Protein AF-A0A511DJV2-F1 (afdb_monomer)

Radius of gyration: 18.67 Å; Cα contacts (8 Å, |Δi|>4): 180; chains: 1; bounding box: 45×41×58 Å

Organism: NCBI:txid1223511

Mean predicted aligned error: 13.02 Å

Solvent-accessible surface area (backbone atoms only — not comparable to full-atom values): 7520 Å² total; per-residue (Å²): 145,84,68,91,65,64,66,64,59,60,58,59,64,65,63,59,79,76,67,89,74,89,74,82,80,66,82,48,72,81,75,26,46,30,44,73,47,18,35,34,30,36,31,41,84,92,66,52,71,52,66,33,33,28,32,93,74,81,82,82,89,59,63,92,87,59,48,73,38,40,50,86,37,55,62,31,52,44,42,53,75,36,43,52,76,38,75,37,64,29,65,44,97,89,74,50,75,48,54,36,32,31,67,39,24,40,49,63,70,83,70,74,89,72,84,80,82,78,86,7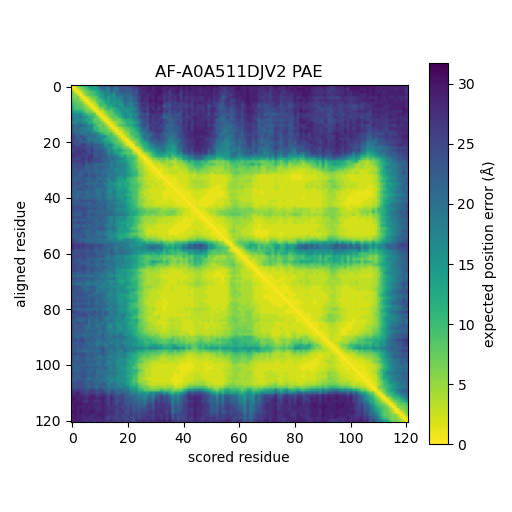9,132

InterPro domains:
  IPR001437 Transcription elongation factor, GreA/GreB, C-terminal [PF01272] (31-100)
  IPR023459 Transcription elongation factor GreA/GreB family [PIRSF006092] (4-100)
  IPR036953 Transcription elongation factor GreA/GreB, C-terminal domain superfamily [G3DSA:3.10.50.30] (31-100)

Structure (mmCIF, N/CA/C/O backbone):
data_AF-A0A511DJV2-F1
#
_entry.id   AF-A0A511DJV2-F1
#
loop_
_atom_site.group_PDB
_atom_site.id
_atom_site.type_symbol
_atom_site.label_atom_id
_atom_site.label_alt_id
_atom_site.label_comp_id
_atom_site.label_asym_id
_atom_site.label_entity_id
_atom_site.label_seq_id
_atom_site.pdbx_PDB_ins_code
_atom_site.Cartn_x
_atom_site.Cartn_y
_atom_site.Cartn_z
_atom_site.occupancy
_atom_site.B_iso_or_equiv
_atom_site.auth_seq_id
_atom_site.auth_comp_id
_atom_site.auth_asym_id
_atom_site.auth_atom_id
_atom_site.pdbx_PDB_model_num
ATOM 1 N N . MET A 1 1 ? 31.240 -4.737 31.653 1.00 51.94 1 MET A N 1
ATOM 2 C CA . MET A 1 1 ? 30.286 -5.835 31.394 1.00 51.94 1 MET A CA 1
ATOM 3 C C . MET A 1 1 ? 28.869 -5.257 31.255 1.00 51.94 1 MET A C 1
ATOM 5 O O . MET A 1 1 ? 28.174 -5.270 32.254 1.00 51.94 1 MET A O 1
ATOM 9 N N . LEU A 1 2 ? 28.491 -4.686 30.083 1.00 52.66 2 LEU A N 1
ATOM 10 C CA . LEU A 1 2 ? 27.106 -4.615 29.515 1.00 52.66 2 LEU A CA 1
ATOM 11 C C . LEU A 1 2 ? 26.825 -3.538 28.433 1.00 52.66 2 LEU A C 1
ATOM 13 O O . LEU A 1 2 ? 25.737 -3.565 27.871 1.00 52.66 2 LEU A O 1
ATOM 17 N N . THR A 1 3 ? 27.736 -2.627 28.065 1.00 50.69 3 THR A N 1
ATOM 18 C CA . THR A 1 3 ? 27.380 -1.552 27.096 1.00 50.69 3 THR A CA 1
ATOM 19 C C . THR A 1 3 ? 28.043 -1.640 25.717 1.00 50.69 3 THR A C 1
ATOM 21 O O . THR A 1 3 ? 27.390 -1.326 24.727 1.00 50.69 3 THR A O 1
ATOM 24 N N . ALA A 1 4 ? 29.253 -2.192 25.589 1.00 51.88 4 ALA A N 1
ATOM 25 C CA . ALA A 1 4 ? 29.971 -2.285 24.302 1.00 51.88 4 ALA A CA 1
ATOM 26 C C . ALA A 1 4 ? 29.473 -3.401 23.349 1.00 51.88 4 ALA A C 1
ATOM 28 O O . ALA A 1 4 ? 30.144 -3.766 22.386 1.00 51.88 4 ALA A O 1
ATOM 29 N N . GLN A 1 5 ? 28.306 -3.988 23.632 1.00 47.62 5 GLN A N 1
ATOM 30 C CA . GLN A 1 5 ? 27.706 -5.070 22.842 1.00 47.62 5 GLN A CA 1
ATOM 31 C C . GLN A 1 5 ? 26.444 -4.615 22.086 1.00 47.62 5 GLN A C 1
ATOM 33 O O . GLN A 1 5 ? 25.982 -5.314 21.185 1.00 47.62 5 GLN A O 1
ATOM 38 N N . ARG A 1 6 ? 25.912 -3.417 22.385 1.00 47.00 6 ARG A N 1
ATOM 39 C CA . ARG A 1 6 ? 24.776 -2.834 21.647 1.00 47.00 6 ARG A CA 1
ATOM 40 C C . ARG A 1 6 ? 25.177 -2.296 20.273 1.00 47.00 6 ARG A C 1
ATOM 42 O O . ARG A 1 6 ? 24.391 -2.388 19.338 1.00 47.00 6 ARG A O 1
ATOM 49 N N . GLU A 1 7 ? 26.417 -1.846 20.111 1.00 47.28 7 GLU A N 1
ATOM 50 C CA . GLU A 1 7 ? 26.904 -1.274 18.846 1.00 47.28 7 GLU A CA 1
ATOM 51 C C . GLU A 1 7 ? 27.223 -2.325 17.775 1.00 47.28 7 GLU A C 1
ATOM 53 O O . GLU A 1 7 ? 27.248 -2.015 16.585 1.00 47.28 7 GLU A O 1
ATOM 58 N N . ARG A 1 8 ? 27.387 -3.599 18.159 1.00 42.59 8 ARG A N 1
ATOM 59 C CA . ARG A 1 8 ? 27.620 -4.684 17.193 1.00 42.59 8 ARG A CA 1
ATOM 60 C C . ARG A 1 8 ? 26.349 -5.060 16.410 1.00 42.59 8 ARG A C 1
ATOM 62 O O . ARG A 1 8 ? 26.458 -5.564 15.297 1.00 42.59 8 ARG A O 1
ATOM 69 N N . HIS A 1 9 ? 25.158 -4.736 16.925 1.00 43.28 9 HIS A N 1
ATOM 70 C CA . HIS A 1 9 ? 23.888 -4.942 16.212 1.00 43.28 9 HIS A CA 1
ATOM 71 C C . HIS A 1 9 ? 23.585 -3.851 15.172 1.00 43.28 9 HIS A C 1
ATOM 73 O O . HIS A 1 9 ? 22.849 -4.109 14.222 1.00 43.28 9 HIS A O 1
ATOM 79 N N . ASN A 1 10 ? 24.201 -2.669 15.280 1.00 46.00 10 ASN A N 1
ATOM 80 C CA . ASN A 1 10 ? 24.008 -1.590 14.303 1.00 46.00 10 ASN A CA 1
ATOM 81 C C . ASN A 1 10 ? 24.786 -1.803 12.997 1.00 46.00 10 ASN A C 1
ATOM 83 O O . ASN A 1 10 ? 24.493 -1.155 11.998 1.00 46.00 10 ASN A O 1
ATOM 87 N N . ARG A 1 11 ? 25.746 -2.737 12.964 1.00 47.84 11 ARG A N 1
ATOM 88 C CA . ARG A 1 11 ? 26.551 -3.012 11.762 1.00 47.84 11 ARG A CA 1
ATOM 89 C C . ARG A 1 11 ? 26.036 -4.178 10.915 1.00 47.84 11 ARG A C 1
ATOM 91 O O . ARG A 1 11 ? 26.401 -4.270 9.751 1.00 47.84 11 ARG A O 1
ATOM 98 N N . ILE A 1 12 ? 25.157 -5.020 11.468 1.00 43.38 12 ILE A N 1
ATOM 99 C CA . ILE A 1 12 ? 24.495 -6.111 10.729 1.00 43.38 12 ILE A CA 1
ATOM 100 C C . ILE A 1 12 ? 23.242 -5.602 9.999 1.00 43.38 12 ILE A C 1
ATOM 102 O O . ILE A 1 12 ? 22.992 -6.034 8.881 1.00 43.38 12 ILE A O 1
ATOM 106 N N . ARG A 1 13 ? 22.520 -4.610 10.544 1.00 45.41 13 ARG A N 1
ATOM 107 C CA . ARG A 1 13 ? 21.413 -3.960 9.810 1.00 45.41 13 ARG A CA 1
ATOM 108 C C . ARG A 1 13 ? 21.887 -3.132 8.613 1.00 45.41 13 ARG A C 1
ATOM 110 O O . ARG A 1 13 ? 21.211 -3.096 7.599 1.00 45.41 13 ARG A O 1
ATOM 117 N N . LYS A 1 14 ? 23.079 -2.531 8.702 1.00 42.91 14 LYS A N 1
ATOM 118 C CA . LYS A 1 14 ? 23.654 -1.685 7.640 1.00 42.91 14 LYS A CA 1
ATOM 119 C C . LYS A 1 14 ? 24.187 -2.477 6.431 1.00 42.91 14 LYS A C 1
ATOM 121 O O . LYS A 1 14 ? 24.426 -1.894 5.385 1.00 42.91 14 LYS A O 1
ATOM 126 N N . LEU A 1 15 ? 24.390 -3.793 6.559 1.00 47.91 15 LEU A N 1
ATOM 127 C CA . LEU A 1 15 ? 24.869 -4.654 5.464 1.00 47.91 15 LEU A CA 1
ATOM 128 C C . LEU A 1 15 ? 23.748 -5.444 4.766 1.00 47.91 15 LEU A C 1
ATOM 130 O O . LEU A 1 15 ? 24.025 -6.126 3.785 1.00 47.91 15 LEU A O 1
ATOM 134 N N . GLN A 1 16 ? 22.495 -5.320 5.218 1.00 40.44 16 GLN A N 1
ATOM 135 C CA . GLN A 1 16 ? 21.319 -5.805 4.480 1.00 40.44 16 GLN A CA 1
ATOM 136 C C . GLN A 1 16 ? 20.720 -4.742 3.545 1.00 40.44 16 GLN A C 1
ATOM 138 O O . GLN A 1 16 ? 19.823 -5.057 2.781 1.00 40.44 16 GLN A O 1
ATOM 143 N N . GLU A 1 17 ? 21.256 -3.517 3.535 1.00 44.22 17 GLU A N 1
ATOM 144 C CA . GLU A 1 17 ? 20.922 -2.497 2.524 1.00 44.22 17 GLU A CA 1
ATOM 145 C C . GLU A 1 17 ? 21.569 -2.789 1.147 1.00 44.22 17 GLU A C 1
ATOM 147 O O . GLU A 1 17 ? 21.373 -2.028 0.207 1.00 44.22 17 GLU A O 1
ATOM 152 N N . LEU A 1 18 ? 22.364 -3.865 1.001 1.00 47.38 18 LEU A N 1
ATOM 153 C CA . LEU A 1 18 ? 23.179 -4.112 -0.200 1.00 47.38 18 LEU A CA 1
ATOM 154 C C . LEU A 1 18 ? 22.699 -5.212 -1.155 1.00 47.38 18 LEU A C 1
ATOM 156 O O . LEU A 1 18 ? 23.320 -5.365 -2.200 1.00 47.38 18 LEU A O 1
ATOM 160 N N . LEU A 1 19 ? 21.628 -5.957 -0.885 1.00 49.16 19 LEU A N 1
ATOM 161 C CA . LEU A 1 19 ? 21.047 -6.890 -1.862 1.00 49.16 19 LEU A CA 1
ATOM 162 C C . LEU A 1 19 ? 19.570 -7.132 -1.546 1.00 49.16 19 LEU A C 1
ATOM 164 O O . LEU A 1 19 ? 19.258 -7.349 -0.383 1.00 49.16 19 LEU A O 1
ATOM 168 N N . GLN A 1 20 ? 18.751 -7.263 -2.598 1.00 40.03 20 GLN A N 1
ATOM 169 C CA . GLN A 1 20 ? 17.324 -7.655 -2.647 1.00 40.03 20 GLN A CA 1
ATOM 170 C C . GLN A 1 20 ? 16.388 -6.448 -2.806 1.00 40.03 20 GLN A C 1
ATOM 172 O O . GLN A 1 20 ? 16.162 -5.716 -1.863 1.00 40.03 20 GLN A O 1
ATOM 177 N N . ASN A 1 21 ? 15.783 -6.146 -3.948 1.00 40.66 21 ASN A N 1
ATOM 178 C CA . ASN A 1 21 ? 15.643 -6.847 -5.214 1.00 40.66 21 ASN A CA 1
ATOM 179 C C . ASN A 1 21 ? 15.390 -5.767 -6.276 1.00 40.66 21 ASN A C 1
ATOM 181 O O . ASN A 1 21 ? 14.420 -5.023 -6.136 1.00 40.66 21 ASN A O 1
ATOM 185 N N . PRO A 1 22 ? 16.148 -5.707 -7.378 1.00 37.09 22 PRO A N 1
ATOM 186 C CA . PRO A 1 22 ? 15.603 -5.161 -8.608 1.00 37.09 22 PRO A CA 1
ATOM 187 C C . PRO A 1 22 ? 14.559 -6.159 -9.132 1.00 37.09 22 PRO A C 1
ATOM 189 O O . PRO A 1 22 ? 14.835 -6.943 -10.033 1.00 37.09 22 PRO A O 1
ATOM 192 N N . SER A 1 23 ? 13.354 -6.149 -8.558 1.00 40.31 23 SER A N 1
ATOM 193 C CA . SER A 1 23 ? 12.172 -6.729 -9.204 1.00 40.31 23 SER A CA 1
ATOM 194 C C . SER A 1 23 ? 11.550 -5.683 -10.131 1.00 40.31 23 SER A C 1
ATOM 196 O O . SER A 1 23 ? 10.362 -5.401 -10.066 1.00 40.31 23 SER A O 1
ATOM 198 N N . VAL A 1 24 ? 12.365 -5.094 -11.009 1.00 49.56 24 VAL A N 1
ATOM 199 C CA . VAL A 1 24 ? 11.866 -4.578 -12.285 1.00 49.56 24 VAL A CA 1
ATOM 200 C C . VAL A 1 24 ? 11.863 -5.799 -13.191 1.00 49.56 24 VAL A C 1
ATOM 202 O O . VAL A 1 24 ? 12.903 -6.176 -13.727 1.00 49.56 24 VAL A O 1
ATOM 205 N N . GLY A 1 25 ? 10.744 -6.516 -13.236 1.00 46.75 25 GLY A N 1
ATOM 206 C CA . GLY A 1 25 ? 10.720 -7.812 -13.908 1.00 46.75 25 GLY A CA 1
ATOM 207 C C . GLY A 1 25 ? 9.396 -8.179 -14.537 1.00 46.75 25 GLY A C 1
ATOM 208 O O . GLY A 1 25 ? 9.398 -8.648 -15.669 1.00 46.75 25 GLY A O 1
ATOM 209 N N . GLN A 1 26 ? 8.280 -7.963 -13.849 1.00 51.22 26 GLN A N 1
ATOM 210 C CA . GLN A 1 26 ? 6.959 -8.202 -14.415 1.00 51.22 26 GLN A CA 1
ATOM 211 C C . GLN A 1 26 ? 6.021 -7.142 -13.869 1.00 51.22 26 GLN A C 1
ATOM 213 O O . GLN A 1 26 ? 5.898 -7.020 -12.652 1.00 51.22 26 GLN A O 1
ATOM 218 N N . ASP A 1 27 ? 5.405 -6.364 -14.759 1.00 60.47 27 ASP A N 1
ATOM 219 C CA . ASP A 1 27 ? 4.219 -5.596 -14.405 1.00 60.47 27 ASP A CA 1
ATOM 220 C C . ASP A 1 27 ? 3.273 -6.527 -13.633 1.00 60.47 27 ASP A C 1
ATOM 222 O O . ASP A 1 27 ? 2.984 -7.628 -14.129 1.00 60.47 27 ASP A O 1
ATOM 226 N N . PRO A 1 28 ? 2.843 -6.146 -12.418 1.00 70.56 28 PRO A N 1
ATOM 227 C CA . PRO A 1 28 ? 1.865 -6.933 -11.696 1.00 70.56 28 PRO A CA 1
ATOM 228 C C . PRO A 1 28 ? 0.624 -7.124 -12.579 1.00 70.56 28 PRO A C 1
ATOM 230 O O . PRO A 1 28 ? 0.261 -6.238 -13.365 1.00 70.56 28 PRO A O 1
ATOM 233 N N . PRO A 1 29 ? 0.001 -8.305 -12.525 1.00 77.62 29 PRO A N 1
ATOM 234 C CA . PRO A 1 29 ? -1.208 -8.551 -13.286 1.00 77.62 29 PRO A CA 1
ATOM 235 C C . PRO A 1 29 ? -2.334 -7.598 -12.847 1.00 77.62 29 PRO A C 1
ATOM 237 O O . PRO A 1 29 ? -2.440 -7.189 -11.693 1.00 77.62 29 PRO A O 1
ATOM 240 N N . ASP A 1 30 ? -3.180 -7.205 -13.800 1.00 84.12 30 ASP A N 1
ATOM 241 C CA . ASP A 1 30 ? -4.320 -6.319 -13.543 1.00 84.12 30 ASP A CA 1
ATOM 242 C C . ASP A 1 30 ? -5.501 -7.114 -12.961 1.00 84.12 30 ASP A C 1
ATOM 244 O O . ASP A 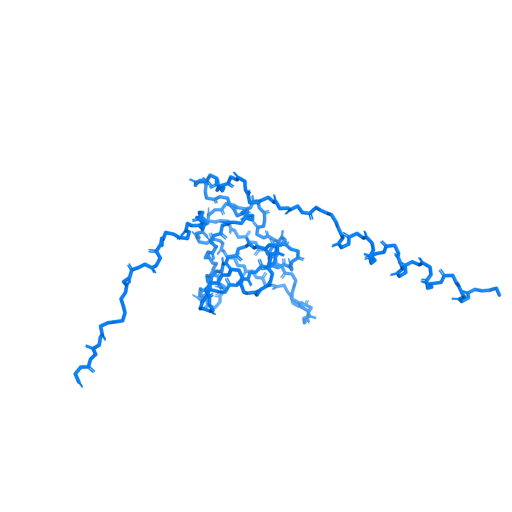1 30 ? -6.522 -7.329 -13.614 1.00 84.12 30 ASP A O 1
ATOM 248 N N . ASP A 1 31 ? -5.324 -7.636 -11.747 1.00 86.69 31 ASP A N 1
ATOM 249 C CA . ASP A 1 31 ? -6.339 -8.406 -11.009 1.00 86.69 31 ASP A CA 1
ATOM 250 C C . ASP A 1 31 ? -6.883 -7.686 -9.772 1.00 86.69 31 ASP A C 1
ATOM 252 O O . ASP A 1 31 ? -7.638 -8.258 -8.975 1.00 86.69 31 ASP A O 1
ATOM 256 N N . GLY A 1 32 ? -6.572 -6.396 -9.643 1.00 88.44 32 GLY A N 1
ATOM 257 C CA . GLY A 1 32 ? -7.113 -5.552 -8.588 1.00 88.44 32 GLY A CA 1
ATOM 258 C C . GLY A 1 32 ? -6.548 -5.853 -7.204 1.00 88.44 32 GLY A C 1
ATOM 259 O O . GLY A 1 32 ? -7.196 -5.520 -6.212 1.00 88.44 32 GLY A O 1
ATOM 260 N N . VAL A 1 33 ? -5.379 -6.487 -7.120 1.00 91.56 33 VAL A N 1
ATOM 261 C CA . VAL A 1 33 ? -4.657 -6.732 -5.868 1.00 91.56 33 VAL A CA 1
ATOM 262 C C . VAL A 1 33 ? -3.610 -5.638 -5.663 1.00 91.56 33 VAL A C 1
ATOM 264 O O . VAL A 1 33 ? -2.907 -5.245 -6.587 1.00 91.56 33 VAL A O 1
ATOM 267 N N . ALA A 1 34 ? -3.503 -5.112 -4.446 1.00 91.75 34 ALA A N 1
ATOM 268 C CA . ALA A 1 34 ? -2.498 -4.117 -4.103 1.00 91.75 34 ALA A CA 1
ATOM 269 C C . ALA A 1 34 ? -1.120 -4.765 -3.887 1.00 91.75 34 ALA A C 1
ATOM 271 O O . ALA A 1 34 ? -0.860 -5.366 -2.847 1.00 91.75 34 ALA A O 1
ATOM 272 N N . GLU A 1 35 ? -0.226 -4.612 -4.858 1.00 89.44 35 GLU A N 1
ATOM 273 C CA . GLU A 1 35 ? 1.135 -5.162 -4.853 1.00 89.44 35 GLU A CA 1
ATOM 274 C C . GLU A 1 35 ? 2.162 -4.095 -5.277 1.00 89.44 35 GLU A C 1
ATOM 276 O O . GLU A 1 35 ? 1.785 -3.074 -5.861 1.00 89.44 35 GLU A O 1
ATOM 281 N N . PRO A 1 36 ? 3.462 -4.263 -4.969 1.00 89.06 36 PRO A N 1
ATOM 282 C CA . PRO A 1 36 ? 4.489 -3.343 -5.445 1.00 89.06 36 PRO A CA 1
ATOM 283 C C . PRO A 1 36 ? 4.452 -3.204 -6.974 1.00 89.06 36 PRO A C 1
ATOM 285 O O . PRO A 1 36 ? 4.403 -4.198 -7.694 1.00 89.06 36 PRO A O 1
ATOM 288 N N . GLY A 1 37 ? 4.484 -1.967 -7.467 1.00 86.44 37 GLY A N 1
ATOM 289 C CA . GLY A 1 37 ? 4.273 -1.648 -8.881 1.00 86.44 37 GLY A CA 1
ATOM 290 C C . GLY A 1 37 ? 2.819 -1.331 -9.244 1.00 86.44 37 GLY A C 1
ATOM 291 O O . GLY A 1 37 ? 2.553 -1.026 -10.402 1.00 86.44 37 GLY A O 1
ATOM 292 N N . MET A 1 38 ? 1.887 -1.356 -8.288 1.00 89.44 38 MET A N 1
ATOM 293 C CA . MET A 1 38 ? 0.499 -0.931 -8.491 1.00 89.44 38 MET A CA 1
ATOM 294 C C . MET A 1 38 ? 0.294 0.533 -8.084 1.00 89.44 38 MET A C 1
ATOM 296 O O . MET A 1 38 ? 0.782 0.985 -7.045 1.00 89.44 38 MET A O 1
ATOM 300 N N . VAL A 1 39 ? -0.489 1.260 -8.878 1.00 91.00 39 VAL A N 1
ATOM 301 C CA . VAL A 1 39 ? -1.110 2.528 -8.493 1.00 91.00 39 VAL A CA 1
ATOM 302 C C . VAL A 1 39 ? -2.377 2.212 -7.712 1.00 91.00 39 VAL A C 1
ATOM 304 O O . VAL A 1 39 ? -3.302 1.575 -8.226 1.00 91.00 39 VAL A O 1
ATOM 307 N N . LEU A 1 40 ? -2.402 2.650 -6.460 1.00 92.50 40 LEU A N 1
ATOM 308 C CA . LEU A 1 40 ? -3.501 2.434 -5.536 1.00 92.50 40 LEU A CA 1
ATOM 309 C C . LEU A 1 40 ? -4.264 3.734 -5.355 1.00 92.50 40 LEU A C 1
ATOM 311 O O . LEU A 1 40 ? -3.656 4.765 -5.087 1.00 92.50 40 LEU A O 1
ATOM 315 N N . THR A 1 41 ? -5.587 3.666 -5.449 1.00 92.50 41 THR A N 1
ATOM 316 C CA . THR A 1 41 ? -6.481 4.742 -5.025 1.00 92.50 41 THR A CA 1
ATOM 317 C C . THR A 1 41 ? -7.211 4.281 -3.781 1.00 92.50 41 THR A C 1
ATOM 319 O O . THR A 1 41 ? -7.903 3.261 -3.807 1.00 92.50 41 THR A O 1
ATOM 322 N N . VAL A 1 42 ? -7.077 5.033 -2.699 1.00 91.94 42 VAL A N 1
ATOM 323 C CA . VAL A 1 42 ? -7.745 4.762 -1.427 1.00 91.94 42 VAL A CA 1
ATOM 324 C C . VAL A 1 42 ? -8.713 5.879 -1.087 1.00 91.94 42 VAL A C 1
ATOM 326 O O . VAL A 1 42 ? -8.539 7.008 -1.538 1.00 91.94 42 VAL A O 1
ATOM 329 N N . ARG A 1 43 ? -9.731 5.564 -0.289 1.00 91.56 43 ARG A N 1
ATOM 330 C CA . ARG A 1 43 ? -10.656 6.541 0.286 1.00 91.56 43 ARG A CA 1
ATOM 331 C C . ARG A 1 43 ? -10.599 6.499 1.803 1.00 91.56 43 ARG A C 1
ATOM 333 O O . ARG A 1 43 ? -10.736 5.413 2.368 1.00 91.56 43 ARG A O 1
ATOM 340 N N . TYR A 1 44 ? -10.454 7.661 2.419 1.00 87.81 44 TYR A N 1
ATOM 341 C CA . TYR A 1 44 ? -10.502 7.859 3.863 1.00 87.81 44 TYR A CA 1
ATOM 342 C C . TYR A 1 44 ? -11.945 8.026 4.364 1.00 87.81 44 TYR A C 1
ATOM 344 O O . TYR A 1 44 ? -12.885 8.158 3.576 1.00 87.81 44 TYR A O 1
ATOM 352 N N . ASP A 1 45 ? -12.134 7.978 5.683 1.00 82.94 45 ASP A N 1
ATOM 353 C CA . ASP A 1 45 ? -13.451 8.081 6.334 1.00 82.94 45 ASP A CA 1
ATOM 354 C C . ASP A 1 45 ? -14.132 9.443 6.097 1.00 82.94 45 ASP A C 1
ATOM 356 O O . ASP A 1 45 ? -15.342 9.522 5.896 1.00 82.94 45 ASP A O 1
ATOM 360 N N . ASP A 1 46 ? -13.335 10.507 6.013 1.00 84.62 46 ASP A N 1
ATOM 361 C CA . ASP A 1 46 ? -13.749 11.868 5.640 1.00 84.62 46 ASP A CA 1
ATOM 362 C C . ASP A 1 46 ? -14.208 11.998 4.170 1.00 84.62 46 ASP A C 1
ATOM 364 O O . ASP A 1 46 ? -14.780 13.019 3.777 1.00 84.62 46 ASP A O 1
ATOM 368 N N . GLY A 1 47 ? -14.032 10.945 3.367 1.00 84.38 47 GLY A N 1
ATOM 369 C CA . GLY A 1 47 ? -14.414 10.889 1.961 1.00 84.38 47 GLY A CA 1
ATOM 370 C C . GLY A 1 47 ? -13.336 11.379 0.997 1.00 84.38 47 GLY A C 1
ATOM 371 O O . GLY A 1 47 ? -13.548 11.280 -0.215 1.00 84.38 47 GLY A O 1
ATOM 372 N N . GLU A 1 48 ? -12.192 11.857 1.490 1.00 86.38 48 GLU A N 1
ATOM 373 C CA . GLU A 1 48 ? -11.048 12.206 0.657 1.00 86.38 48 GLU A CA 1
ATOM 374 C C . GLU A 1 48 ? -10.451 10.954 0.012 1.00 86.38 48 GLU A C 1
ATOM 376 O O . GLU A 1 48 ? -10.467 9.850 0.566 1.00 86.38 48 GLU A O 1
ATOM 381 N N . THR A 1 49 ? -9.936 11.123 -1.203 1.00 89.12 49 THR A N 1
ATOM 382 C CA . THR A 1 49 ? -9.293 10.047 -1.951 1.00 89.12 49 THR A CA 1
ATOM 383 C C . THR A 1 49 ? -7.863 10.413 -2.271 1.00 89.12 49 THR A C 1
ATOM 385 O O . THR A 1 49 ? -7.619 11.480 -2.831 1.00 89.12 49 THR A O 1
ATOM 388 N N . GLU A 1 50 ? -6.941 9.494 -2.017 1.00 88.44 50 GLU A N 1
ATOM 389 C CA . GLU A 1 50 ? -5.541 9.644 -2.402 1.00 88.44 50 GLU A CA 1
ATOM 390 C C . GLU A 1 50 ? -5.134 8.552 -3.376 1.00 88.44 50 GLU A C 1
ATOM 392 O O . GLU A 1 50 ? -5.616 7.422 -3.304 1.00 88.44 50 GLU A O 1
ATOM 397 N N . THR A 1 51 ? -4.245 8.908 -4.304 1.00 88.88 51 THR A N 1
ATOM 398 C CA . THR A 1 51 ? -3.694 7.981 -5.290 1.00 88.88 51 THR A CA 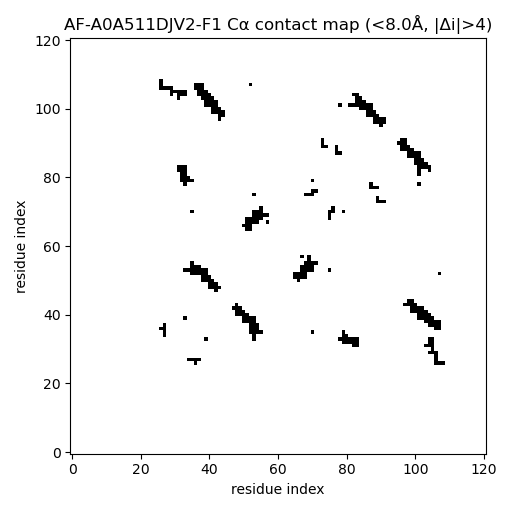1
ATOM 399 C C . THR A 1 51 ? -2.179 8.003 -5.231 1.00 88.88 51 THR A C 1
ATOM 401 O O . THR A 1 51 ? -1.575 9.068 -5.327 1.00 88.88 51 THR A O 1
ATOM 404 N N . PHE A 1 52 ? -1.565 6.833 -5.092 1.00 88.50 52 PHE A N 1
ATOM 405 C CA . PHE A 1 52 ? -0.118 6.699 -4.964 1.00 88.50 52 PHE A CA 1
ATOM 406 C C . PHE A 1 52 ? 0.383 5.378 -5.541 1.00 88.50 52 PHE A C 1
ATOM 408 O O . PHE A 1 52 ? -0.343 4.389 -5.630 1.00 88.50 52 PHE A O 1
ATOM 415 N N . LEU A 1 53 ? 1.657 5.349 -5.914 1.00 89.69 53 LEU A N 1
ATOM 416 C CA . LEU A 1 53 ? 2.352 4.149 -6.357 1.00 89.69 53 LEU A CA 1
ATOM 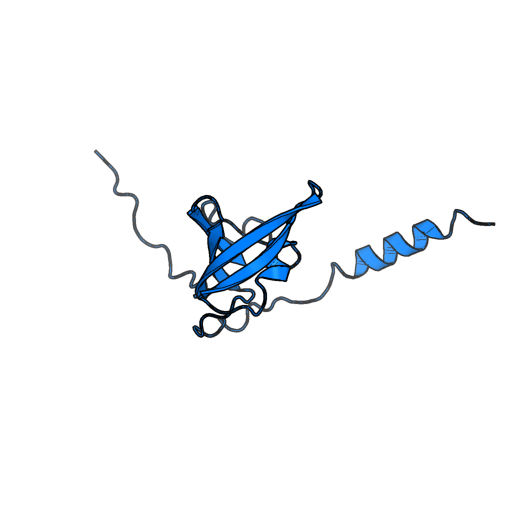417 C C . LEU A 1 53 ? 2.944 3.399 -5.163 1.00 89.69 53 LEU A C 1
ATOM 419 O O . LEU A 1 53 ? 3.755 3.958 -4.426 1.00 89.69 53 LEU A O 1
ATOM 423 N N . LEU A 1 54 ? 2.598 2.121 -5.001 1.00 89.12 54 LEU A N 1
ATOM 424 C CA . LEU A 1 54 ? 3.243 1.249 -4.022 1.00 89.12 54 LEU A CA 1
ATOM 425 C C . LEU A 1 54 ? 4.622 0.815 -4.549 1.00 89.12 54 LEU A C 1
ATOM 427 O O . LEU A 1 54 ? 4.704 0.035 -5.496 1.00 89.12 54 LEU A O 1
ATOM 431 N N . THR A 1 55 ? 5.716 1.317 -3.975 1.00 85.94 55 THR A N 1
ATOM 432 C CA . THR A 1 55 ? 7.079 1.058 -4.477 1.00 85.94 55 THR A CA 1
ATOM 433 C C . THR A 1 55 ? 8.128 1.041 -3.369 1.00 85.94 55 THR A C 1
ATOM 435 O O . THR A 1 55 ? 8.035 1.774 -2.394 1.00 85.94 55 THR A O 1
ATOM 438 N N . HIS A 1 56 ? 9.157 0.205 -3.527 1.00 80.50 56 HIS A N 1
ATOM 439 C CA . HIS A 1 56 ? 10.327 0.185 -2.638 1.00 80.50 56 HIS A CA 1
ATOM 440 C C . HIS A 1 56 ? 11.354 1.284 -2.969 1.00 80.50 56 HIS A C 1
ATOM 442 O O . HIS A 1 56 ? 12.334 1.438 -2.243 1.00 80.50 56 HIS A O 1
ATOM 448 N N . HIS A 1 57 ? 11.177 2.009 -4.077 1.00 73.50 57 HIS A N 1
ATOM 449 C CA . HIS A 1 57 ? 12.095 3.057 -4.512 1.00 73.50 57 HIS A CA 1
ATOM 450 C C . HIS A 1 57 ? 11.571 4.428 -4.090 1.00 73.50 57 HIS A C 1
ATOM 452 O O . HIS A 1 57 ? 10.487 4.824 -4.511 1.00 73.50 57 HIS A O 1
ATOM 458 N N . GLU A 1 58 ? 12.362 5.160 -3.309 1.00 58.91 58 GLU A N 1
ATOM 459 C CA . GLU A 1 58 ? 12.055 6.543 -2.941 1.00 58.91 58 GLU A CA 1
ATOM 460 C C . GLU A 1 58 ? 12.831 7.511 -3.845 1.00 58.91 58 GLU A C 1
ATOM 462 O O . GLU A 1 58 ? 14.038 7.355 -4.029 1.00 58.91 58 GLU A O 1
ATOM 467 N N . ASP A 1 59 ? 12.093 8.472 -4.407 1.00 52.56 59 ASP A N 1
ATOM 468 C CA . ASP A 1 59 ? 12.527 9.667 -5.141 1.00 52.56 59 ASP A CA 1
ATOM 469 C C . ASP A 1 59 ? 13.420 9.492 -6.395 1.00 52.56 59 ASP A C 1
ATOM 471 O O . ASP A 1 59 ? 14.505 8.915 -6.395 1.00 52.56 59 ASP A O 1
ATOM 475 N N . GLY A 1 60 ? 12.970 10.079 -7.513 1.00 55.47 60 GLY A N 1
ATOM 476 C CA . GLY A 1 60 ? 13.751 10.237 -8.753 1.00 55.47 60 GLY A CA 1
ATOM 477 C C . GLY A 1 60 ? 13.613 9.124 -9.801 1.00 55.47 60 GLY A C 1
ATOM 478 O O . GLY A 1 60 ? 14.044 9.315 -10.938 1.00 55.47 60 GLY A O 1
ATOM 479 N N . ALA A 1 61 ? 12.985 7.993 -9.464 1.00 64.06 61 ALA A N 1
ATOM 480 C CA . ALA A 1 61 ? 12.629 6.936 -10.425 1.00 64.06 61 ALA A CA 1
ATOM 481 C C . ALA A 1 61 ? 11.265 7.165 -11.111 1.00 64.06 61 ALA A C 1
ATOM 483 O O . ALA A 1 61 ? 10.965 6.540 -12.129 1.00 64.06 61 ALA A O 1
ATOM 484 N N . TYR A 1 62 ? 10.453 8.064 -10.553 1.00 70.06 62 TYR A N 1
ATOM 485 C CA . TYR A 1 62 ? 9.084 8.364 -10.964 1.00 70.06 62 TYR A CA 1
ATOM 486 C C . TYR A 1 62 ? 8.910 9.879 -11.158 1.00 70.06 62 TYR A C 1
ATOM 488 O O . TYR A 1 62 ? 9.710 10.651 -10.620 1.00 70.06 62 TYR A O 1
ATOM 496 N N . PRO A 1 63 ? 7.917 10.330 -11.950 1.00 72.94 63 PRO A N 1
ATOM 497 C CA . PRO A 1 63 ? 7.659 11.758 -12.137 1.00 72.94 63 PRO A CA 1
ATOM 498 C C . PRO A 1 63 ? 7.371 12.455 -10.800 1.00 72.94 63 PRO A C 1
ATOM 500 O O . PRO A 1 63 ? 6.766 11.862 -9.913 1.00 72.94 63 PRO A O 1
ATOM 503 N N . ALA A 1 64 ? 7.791 13.718 -10.670 1.00 69.94 64 ALA A N 1
ATOM 504 C CA . ALA A 1 64 ? 7.700 14.482 -9.419 1.00 69.94 64 ALA A CA 1
ATOM 505 C C . ALA A 1 64 ? 6.259 14.665 -8.906 1.00 69.94 64 ALA A C 1
ATOM 507 O O . ALA A 1 64 ? 6.048 14.840 -7.711 1.00 69.94 64 ALA A O 1
ATOM 508 N N . ASP A 1 65 ? 5.276 14.605 -9.803 1.00 73.75 65 ASP A N 1
ATOM 509 C CA . ASP A 1 65 ? 3.852 14.697 -9.479 1.00 73.75 65 ASP A CA 1
ATOM 510 C C . ASP A 1 65 ? 3.239 13.358 -9.024 1.00 73.75 65 ASP A C 1
ATOM 512 O O . ASP A 1 65 ? 2.084 13.324 -8.602 1.00 73.75 65 ASP A O 1
ATOM 516 N N . LEU A 1 66 ? 3.977 12.242 -9.113 1.00 79.69 66 LEU A N 1
ATOM 517 C CA . LEU A 1 66 ? 3.496 10.937 -8.664 1.00 79.69 66 LEU A CA 1
ATOM 518 C C . LEU A 1 66 ? 3.850 10.716 -7.195 1.00 79.69 66 LEU A C 1
ATOM 520 O O . LEU A 1 66 ? 5.011 10.535 -6.836 1.00 79.69 66 LEU A O 1
ATOM 524 N N . MET A 1 67 ? 2.821 10.648 -6.356 1.00 84.88 67 MET A N 1
ATOM 525 C CA . MET A 1 67 ? 2.972 10.239 -4.965 1.00 84.88 67 MET A CA 1
ATOM 526 C C . MET A 1 67 ? 3.412 8.774 -4.882 1.00 84.88 67 MET A C 1
ATOM 528 O O . MET A 1 67 ? 2.832 7.900 -5.531 1.00 84.88 67 MET A O 1
ATOM 532 N N . THR A 1 68 ? 4.414 8.491 -4.055 1.00 85.06 68 THR A N 1
ATOM 533 C CA . THR A 1 68 ? 4.920 7.137 -3.805 1.00 85.06 68 THR A CA 1
ATOM 534 C C . THR A 1 68 ? 4.685 6.736 -2.356 1.00 85.06 68 THR A C 1
ATOM 536 O O . THR A 1 68 ? 4.877 7.531 -1.440 1.00 85.06 68 THR A O 1
ATOM 539 N N . CYS A 1 69 ? 4.303 5.483 -2.136 1.00 86.75 69 CYS A N 1
ATOM 540 C CA . CYS A 1 69 ? 4.146 4.892 -0.817 1.00 86.75 69 CYS A CA 1
ATOM 541 C C . CYS A 1 69 ? 5.016 3.639 -0.718 1.00 86.75 69 CYS A C 1
ATOM 543 O O . CYS A 1 69 ? 4.955 2.764 -1.582 1.00 86.75 69 CYS A O 1
ATOM 545 N N . SER A 1 70 ? 5.799 3.524 0.355 1.00 86.00 70 SER A N 1
ATOM 546 C CA . SER A 1 70 ? 6.576 2.313 0.605 1.00 86.00 70 SER A CA 1
ATOM 547 C C . SER A 1 70 ? 5.676 1.168 1.090 1.00 86.00 70 SER A C 1
ATOM 549 O O . SER A 1 70 ? 4.863 1.383 1.998 1.00 86.00 70 SER A O 1
ATOM 551 N N . PRO A 1 71 ? 5.826 -0.065 0.572 1.00 87.38 71 PRO A N 1
ATOM 552 C CA . PRO A 1 71 ? 5.129 -1.243 1.095 1.00 87.38 71 PRO A CA 1
ATOM 553 C C . PRO A 1 71 ? 5.522 -1.589 2.535 1.00 87.38 71 PRO A C 1
ATOM 555 O O . PRO A 1 71 ? 4.786 -2.314 3.196 1.00 87.38 71 PRO A O 1
ATOM 558 N N . ASP A 1 72 ? 6.625 -1.040 3.049 1.00 84.75 72 ASP A N 1
ATOM 559 C CA . ASP A 1 72 ? 7.042 -1.184 4.446 1.00 84.75 72 ASP A CA 1
ATOM 560 C C . ASP A 1 72 ? 6.379 -0.154 5.385 1.00 84.75 72 ASP A C 1
ATOM 562 O O . ASP A 1 72 ? 6.432 -0.294 6.612 1.00 84.75 72 ASP A O 1
ATOM 566 N N . SER A 1 73 ? 5.714 0.867 4.831 1.00 85.56 73 SER A N 1
ATOM 567 C CA . SER A 1 73 ? 4.954 1.863 5.595 1.00 85.56 73 SER A CA 1
ATOM 568 C C . SER A 1 73 ? 3.719 1.235 6.269 1.00 85.56 73 SER A C 1
ATOM 570 O O . SER A 1 73 ? 3.232 0.193 5.826 1.00 85.56 73 SER A O 1
ATOM 572 N N . PRO A 1 74 ? 3.164 1.827 7.347 1.00 87.19 74 PRO A N 1
ATOM 573 C CA . PRO A 1 74 ? 1.976 1.279 8.008 1.00 87.19 74 PRO A CA 1
ATOM 574 C C . PRO A 1 74 ? 0.777 1.130 7.058 1.00 87.19 74 PRO A C 1
ATOM 576 O O . PRO A 1 74 ? 0.100 0.104 7.110 1.00 87.19 74 PRO A O 1
ATOM 579 N N . LEU A 1 75 ? 0.564 2.103 6.167 1.00 87.88 75 LEU A N 1
ATOM 580 C CA . LEU A 1 75 ? -0.468 2.057 5.129 1.00 87.88 75 LEU A CA 1
ATOM 581 C C . LEU A 1 75 ? -0.151 0.996 4.065 1.00 87.88 75 LEU A C 1
ATOM 583 O O . LEU A 1 75 ? -0.984 0.136 3.784 1.00 87.88 75 LEU A O 1
ATOM 587 N N . GLY A 1 76 ? 1.071 1.006 3.524 1.00 87.88 76 GLY A N 1
ATOM 588 C CA . GLY A 1 76 ? 1.514 0.051 2.506 1.00 87.88 76 GLY A CA 1
ATOM 589 C C . GLY A 1 76 ? 1.403 -1.400 2.975 1.00 87.88 76 GLY A C 1
ATOM 590 O O . GLY A 1 76 ? 0.858 -2.235 2.259 1.00 87.88 76 GLY A O 1
ATOM 591 N N . ARG A 1 77 ? 1.800 -1.690 4.220 1.00 89.31 77 ARG A N 1
ATOM 592 C CA . ARG A 1 77 ? 1.663 -3.020 4.838 1.00 89.31 77 ARG A CA 1
ATOM 593 C C . ARG A 1 77 ? 0.211 -3.455 5.014 1.00 89.31 77 ARG A C 1
ATOM 595 O O . ARG A 1 77 ? -0.066 -4.648 4.950 1.00 89.31 77 ARG A O 1
ATOM 602 N N . ALA A 1 78 ? -0.692 -2.517 5.294 1.00 90.25 78 ALA A N 1
ATOM 603 C CA . ALA A 1 78 ? -2.110 -2.814 5.470 1.00 90.25 78 ALA A CA 1
ATOM 604 C C . ALA A 1 78 ? -2.809 -3.094 4.132 1.00 90.25 78 ALA A C 1
ATOM 606 O O . ALA A 1 78 ? -3.685 -3.956 4.072 1.00 90.25 78 ALA A O 1
ATOM 607 N N . LEU A 1 79 ? -2.403 -2.387 3.074 1.00 90.62 79 LEU A N 1
ATOM 608 C CA . LEU A 1 79 ? -2.925 -2.552 1.718 1.00 90.62 79 LEU A CA 1
ATOM 609 C C . LEU A 1 79 ? -2.318 -3.741 0.976 1.00 90.62 79 LEU A C 1
ATOM 611 O O . LEU A 1 79 ? -3.004 -4.336 0.155 1.00 90.62 79 LEU A O 1
ATOM 615 N N . HIS A 1 80 ? -1.066 -4.105 1.248 1.00 90.31 80 HIS A N 1
ATOM 616 C CA . HIS A 1 80 ? -0.370 -5.165 0.524 1.00 90.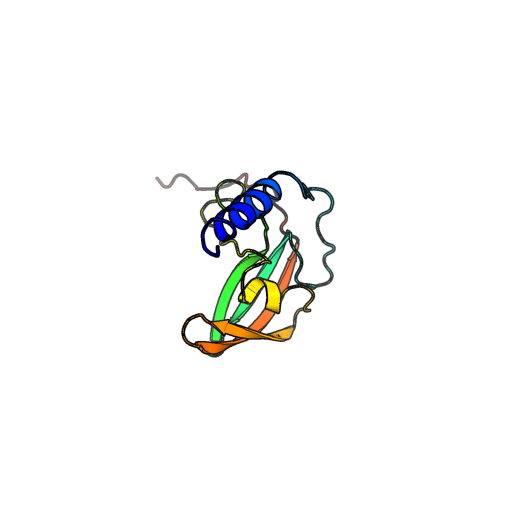31 80 HIS A CA 1
ATOM 617 C C . HIS A 1 80 ? -1.166 -6.488 0.516 1.00 90.31 80 HIS A C 1
ATOM 619 O O . HIS A 1 80 ? -1.443 -7.077 1.562 1.00 90.31 80 HIS A O 1
ATOM 625 N N . GLY A 1 81 ? -1.509 -6.975 -0.678 1.00 88.25 81 GLY A N 1
ATOM 626 C CA . GLY A 1 81 ? -2.293 -8.189 -0.915 1.00 88.25 81 GLY A CA 1
ATOM 627 C C . GLY A 1 81 ? -3.813 -8.021 -0.804 1.00 88.25 81 GLY A C 1
ATOM 628 O O . GLY A 1 81 ? -4.536 -9.013 -0.908 1.00 88.25 81 GLY A O 1
ATOM 629 N N . ARG A 1 82 ? -4.321 -6.803 -0.581 1.00 93.56 82 ARG A N 1
ATOM 630 C CA . ARG A 1 82 ? -5.764 -6.525 -0.493 1.00 93.56 82 ARG A CA 1
ATOM 631 C C . ARG A 1 82 ? -6.360 -6.239 -1.857 1.00 93.56 82 ARG A C 1
ATOM 633 O O . ARG A 1 82 ? -5.680 -5.734 -2.746 1.00 93.56 82 ARG A O 1
ATOM 640 N N . LYS A 1 83 ? -7.636 -6.581 -2.015 1.00 92.94 83 LYS A N 1
ATOM 641 C CA . LYS A 1 83 ? -8.367 -6.404 -3.271 1.00 92.94 83 LYS A CA 1
ATOM 642 C C . LYS A 1 83 ? -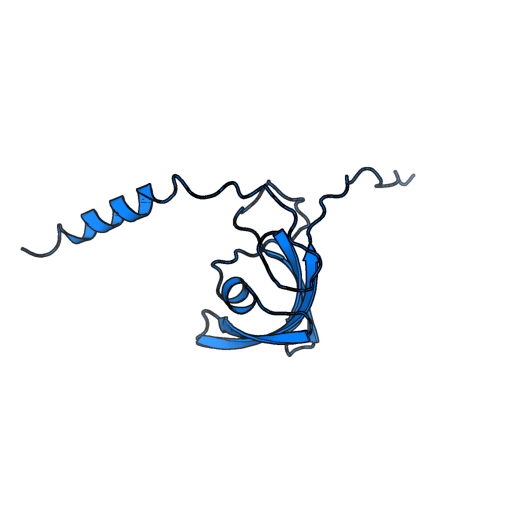9.126 -5.087 -3.324 1.00 92.94 83 LYS A C 1
ATOM 644 O O . LYS A 1 83 ? -9.532 -4.549 -2.296 1.00 92.94 83 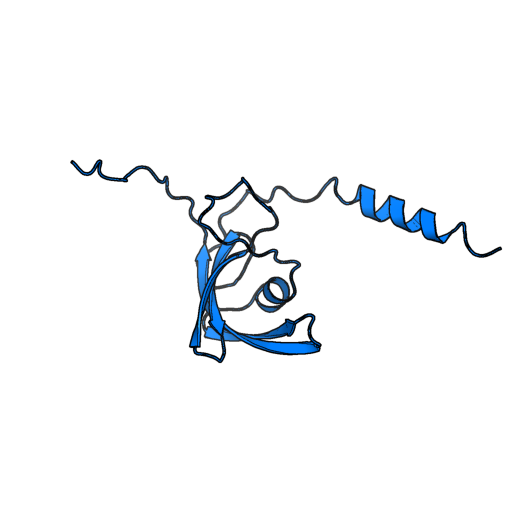LYS A O 1
ATOM 649 N N . GLN A 1 84 ? -9.373 -4.598 -4.534 1.00 93.00 84 GLN A N 1
ATOM 650 C CA . GLN A 1 84 ? -10.307 -3.497 -4.766 1.00 93.00 84 GLN A CA 1
ATOM 651 C C . GLN A 1 84 ? -11.652 -3.757 -4.066 1.00 93.00 84 GLN A C 1
ATOM 653 O O . GLN A 1 84 ? -12.204 -4.858 -4.114 1.00 93.00 84 GLN A O 1
ATOM 658 N N . GLY A 1 85 ? -12.168 -2.727 -3.405 1.00 92.44 85 GLY A N 1
ATOM 659 C CA . GLY A 1 85 ? -13.356 -2.762 -2.559 1.00 92.44 85 GLY A CA 1
ATOM 660 C C . GLY A 1 85 ? -13.098 -3.191 -1.114 1.00 92.44 85 GLY A C 1
ATOM 661 O O . GLY A 1 85 ? -14.014 -3.098 -0.299 1.00 92.44 85 GLY A O 1
ATOM 662 N N . GLU A 1 86 ? -11.892 -3.648 -0.764 1.00 93.50 86 GLU A N 1
ATOM 663 C CA . GLU A 1 86 ? -11.586 -4.029 0.611 1.00 93.50 86 GLU A CA 1
ATOM 664 C C . GLU A 1 86 ? -11.216 -2.841 1.493 1.00 93.50 86 GLU A C 1
ATOM 666 O O . GLU A 1 86 ? -10.491 -1.926 1.100 1.00 93.50 86 GLU A O 1
ATOM 671 N N . THR A 1 87 ? -11.668 -2.920 2.740 1.00 93.44 87 THR A N 1
ATOM 672 C CA . THR A 1 87 ? -11.313 -1.980 3.795 1.00 93.44 87 THR A CA 1
ATOM 673 C C . THR A 1 87 ? -10.127 -2.504 4.597 1.00 93.44 87 THR A C 1
ATOM 675 O O . THR A 1 87 ? -10.065 -3.686 4.968 1.00 93.44 87 THR A O 1
ATOM 678 N N . VAL A 1 88 ? -9.189 -1.609 4.888 1.00 89.94 88 VAL A N 1
ATOM 679 C CA . VAL A 1 88 ? -8.015 -1.871 5.717 1.00 89.94 88 VAL A CA 1
ATOM 680 C C . VAL A 1 88 ? -7.935 -0.858 6.844 1.00 89.94 88 VAL A C 1
ATOM 682 O O . VAL A 1 88 ? -8.371 0.282 6.712 1.00 89.94 88 VAL A O 1
ATOM 685 N N . GLN A 1 89 ? -7.335 -1.282 7.949 1.00 88.38 89 GLN A N 1
ATOM 686 C CA . GLN A 1 89 ? -7.069 -0.427 9.092 1.00 88.38 89 GLN A CA 1
ATOM 687 C C . GLN A 1 89 ? -5.571 -0.422 9.369 1.00 88.38 89 GLN A C 1
ATOM 689 O O . GLN A 1 89 ? -4.931 -1.477 9.365 1.00 88.38 89 GLN A O 1
ATOM 694 N N . PHE A 1 90 ? -5.008 0.755 9.612 1.00 83.25 90 PHE A N 1
ATOM 695 C CA . PHE A 1 90 ? -3.597 0.916 9.942 1.00 83.25 90 PHE A CA 1
ATOM 696 C C . PHE A 1 90 ? -3.416 1.914 11.082 1.00 83.25 90 PHE A C 1
ATOM 698 O O . PHE A 1 90 ? -4.188 2.855 11.254 1.00 83.25 90 PHE A O 1
ATOM 705 N N . GLY A 1 91 ? -2.390 1.683 11.899 1.00 77.00 91 GLY A N 1
ATOM 706 C CA . GLY A 1 91 ? -2.041 2.594 12.981 1.00 77.00 91 GLY A CA 1
ATOM 707 C C . GLY A 1 91 ? -1.280 3.801 12.448 1.00 77.00 91 GLY A C 1
ATOM 708 O O . GLY A 1 91 ? -0.292 3.634 11.729 1.00 77.00 91 GLY A O 1
ATOM 709 N N . VAL A 1 92 ? -1.703 4.999 12.844 1.00 76.38 92 VAL A N 1
ATOM 710 C CA . VAL A 1 92 ? -0.926 6.228 12.659 1.00 76.38 92 VAL A CA 1
ATOM 711 C C . VAL A 1 92 ? -0.038 6.491 13.878 1.00 76.38 92 VAL A C 1
ATOM 713 O O . VAL A 1 92 ? -0.367 6.056 14.985 1.00 76.38 92 VAL A O 1
ATOM 716 N N . PRO A 1 93 ? 1.100 7.193 13.714 1.00 65.19 93 PRO A N 1
ATOM 717 C CA . PRO A 1 93 ? 2.041 7.464 14.806 1.00 65.19 93 PRO A CA 1
ATOM 718 C C . PRO A 1 93 ? 1.433 8.218 16.000 1.00 65.19 93 PRO A C 1
ATOM 720 O O . PRO A 1 93 ? 1.990 8.152 17.091 1.00 65.19 93 PRO A O 1
ATOM 723 N N . ASP A 1 94 ? 0.287 8.878 15.818 1.00 70.62 94 ASP A N 1
ATOM 724 C CA . ASP A 1 94 ? -0.469 9.549 16.885 1.00 70.62 94 ASP A CA 1
ATOM 725 C C . ASP A 1 94 ? -1.175 8.564 17.849 1.00 70.62 94 ASP A C 1
ATOM 727 O O . ASP A 1 94 ? -1.702 8.948 18.888 1.00 70.62 94 ASP A O 1
ATOM 731 N N . GLY A 1 95 ? -1.169 7.260 17.537 1.00 68.81 95 GLY A N 1
ATOM 732 C CA . GLY A 1 95 ? -1.801 6.207 18.343 1.00 68.81 95 GLY A CA 1
ATOM 733 C C . GLY A 1 95 ? -3.258 5.924 17.971 1.00 68.81 95 GLY A C 1
ATOM 734 O O . GLY A 1 95 ? -3.870 5.014 18.531 1.00 68.81 95 GLY A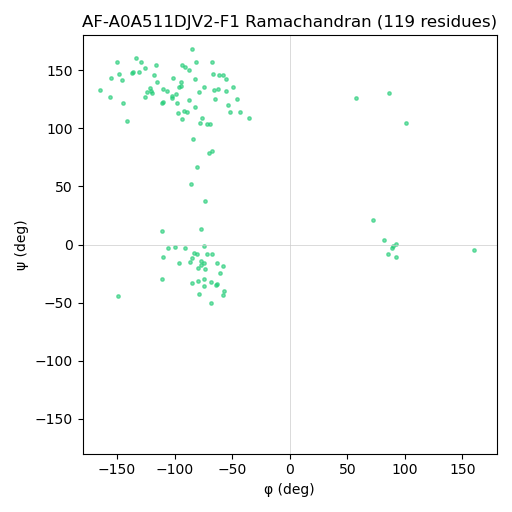 O 1
ATOM 735 N N . GLN A 1 96 ? -3.807 6.660 17.005 1.00 76.56 96 GLN A N 1
ATOM 736 C CA . GLN A 1 96 ? -5.108 6.376 16.407 1.00 76.56 96 GLN A CA 1
ATOM 737 C C . GLN A 1 96 ? -5.000 5.284 15.332 1.00 76.56 96 GLN A C 1
ATOM 739 O O . GLN A 1 96 ? -3.936 5.025 14.767 1.00 76.56 96 GLN A O 1
ATOM 744 N N . THR A 1 97 ? -6.120 4.619 15.060 1.00 80.94 97 THR A N 1
ATOM 745 C CA . THR A 1 97 ? -6.260 3.716 13.911 1.00 80.94 97 THR A CA 1
ATOM 746 C C . THR A 1 97 ? -7.035 4.457 12.837 1.00 80.94 97 THR A C 1
ATOM 748 O O . THR A 1 97 ? -8.102 4.993 13.129 1.00 80.94 97 THR A O 1
ATOM 751 N N . MET A 1 98 ? -6.496 4.496 11.625 1.00 81.56 98 MET A N 1
ATOM 752 C CA . MET A 1 98 ? -7.192 5.019 10.457 1.00 81.56 98 MET A CA 1
ATOM 753 C C . MET A 1 98 ? -7.724 3.866 9.622 1.00 81.56 98 MET A C 1
ATOM 755 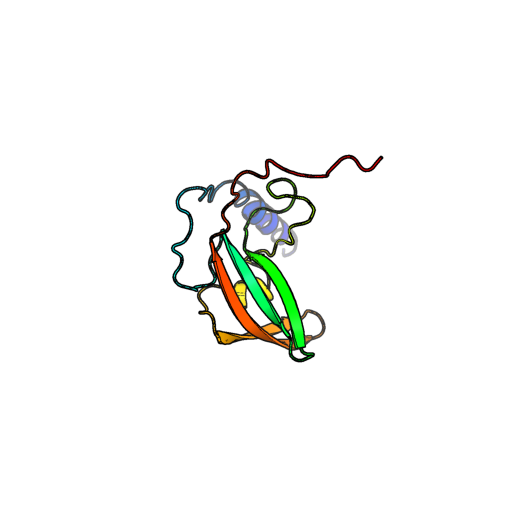O O . MET A 1 98 ? -7.083 2.819 9.503 1.00 81.56 98 MET A O 1
ATOM 759 N N . GLU A 1 99 ? -8.905 4.076 9.056 1.00 88.31 99 GLU A N 1
ATOM 760 C CA . GLU A 1 99 ? -9.554 3.152 8.141 1.00 88.31 99 GLU A CA 1
ATOM 761 C C . GLU A 1 99 ? -9.544 3.746 6.736 1.00 88.31 99 GLU A C 1
ATOM 763 O O . GLU A 1 99 ? -9.858 4.922 6.554 1.00 88.31 99 GLU A O 1
ATOM 768 N N . VAL A 1 100 ? -9.176 2.931 5.748 1.00 91.81 100 VAL A N 1
ATOM 769 C CA . VAL A 1 100 ? -9.271 3.305 4.337 1.00 91.81 100 VAL A CA 1
ATOM 770 C C . VAL A 1 100 ? -9.841 2.170 3.510 1.00 91.81 100 VAL A C 1
ATOM 772 O O . VAL A 1 100 ? -9.625 0.990 3.794 1.00 91.81 100 VAL A O 1
ATOM 775 N N . VAL A 1 101 ? -10.552 2.533 2.450 1.00 94.75 101 VAL A N 1
ATOM 776 C CA . VAL A 1 101 ? -11.080 1.594 1.460 1.00 94.75 101 VAL A CA 1
ATOM 777 C C . VAL A 1 101 ? -10.201 1.644 0.224 1.00 94.75 101 VAL A C 1
ATOM 779 O O . VAL A 1 101 ? -10.015 2.715 -0.350 1.00 94.75 101 VAL A O 1
ATOM 782 N N . LEU A 1 102 ? -9.693 0.496 -0.217 1.00 95.38 102 LEU A N 1
ATOM 783 C CA . LEU A 1 102 ? -8.996 0.382 -1.491 1.00 95.38 102 LEU A CA 1
ATOM 784 C C . LEU A 1 102 ? -10.022 0.491 -2.621 1.00 95.38 102 LEU A C 1
ATOM 786 O O . LEU A 1 102 ? -10.767 -0.447 -2.877 1.00 95.38 102 LEU A O 1
ATOM 790 N N . LEU A 1 103 ? -10.094 1.638 -3.290 1.00 94.69 103 LEU A N 1
ATOM 791 C CA . LEU A 1 103 ? -11.023 1.853 -4.400 1.00 94.69 103 LEU A CA 1
ATOM 792 C C . LEU A 1 103 ? -10.512 1.219 -5.690 1.00 94.69 103 LEU A C 1
ATOM 794 O O . LEU A 1 103 ? -11.282 0.606 -6.423 1.00 94.69 103 LEU A O 1
ATOM 798 N N . GLN A 1 104 ? -9.217 1.375 -5.959 1.00 92.44 104 GLN A N 1
ATOM 799 C CA . GLN A 1 104 ? -8.601 0.934 -7.200 1.00 92.44 104 GLN A CA 1
ATOM 800 C C . GLN A 1 104 ? -7.178 0.448 -6.940 1.00 92.44 104 GLN A C 1
ATOM 802 O O . GLN A 1 104 ? -6.454 1.030 -6.141 1.00 92.44 104 GLN A O 1
ATOM 807 N N . ALA A 1 105 ? -6.786 -0.610 -7.638 1.00 93.12 105 ALA A N 1
ATOM 808 C CA . ALA A 1 105 ? -5.432 -1.143 -7.664 1.00 93.12 105 ALA A CA 1
ATOM 809 C C . ALA A 1 105 ? -5.151 -1.577 -9.098 1.00 93.12 105 ALA A C 1
ATOM 811 O O . ALA A 1 105 ? -5.736 -2.557 -9.553 1.00 93.12 105 ALA A O 1
ATOM 812 N N . VAL A 1 106 ? -4.331 -0.814 -9.813 1.00 90.31 106 VAL A N 1
ATOM 813 C CA . VAL A 1 106 ? -4.016 -1.049 -11.231 1.00 90.31 106 VAL A CA 1
ATOM 814 C C . VAL A 1 106 ? -2.508 -0.998 -11.445 1.00 90.31 106 VAL A C 1
ATOM 816 O O . VAL A 1 106 ? -1.836 -0.239 -10.746 1.00 90.31 106 VAL A O 1
ATOM 819 N N . PRO A 1 107 ? -1.949 -1.763 -12.394 1.00 89.00 107 PRO A N 1
ATOM 820 C CA . PRO A 1 107 ? -0.514 -1.748 -12.643 1.00 89.00 107 PRO A CA 1
ATOM 821 C C . PRO A 1 107 ? -0.050 -0.366 -13.092 1.00 89.00 107 PRO A C 1
ATOM 823 O O . PRO A 1 107 ? -0.657 0.259 -13.966 1.00 89.00 107 PRO A O 1
ATOM 826 N N . TYR A 1 108 ? 1.050 0.108 -12.507 1.00 85.31 108 TYR A N 1
ATOM 827 C CA . TYR A 1 108 ? 1.717 1.315 -12.964 1.00 85.31 108 TYR A CA 1
ATOM 828 C C . TYR A 1 108 ? 2.360 1.048 -14.314 1.00 85.31 108 TYR A C 1
ATOM 830 O O . TYR A 1 108 ? 3.423 0.439 -14.411 1.00 85.31 108 TYR A O 1
ATOM 838 N N . ARG A 1 109 ? 1.718 1.548 -15.364 1.00 81.62 109 ARG A N 1
ATOM 839 C CA . ARG A 1 109 ? 2.297 1.571 -16.698 1.00 81.62 109 ARG A CA 1
ATOM 840 C C . ARG A 1 109 ? 2.895 2.954 -16.916 1.00 81.62 109 ARG A C 1
ATOM 842 O O . ARG A 1 109 ? 2.136 3.918 -17.000 1.00 81.62 109 ARG A O 1
ATOM 849 N N . PRO A 1 110 ? 4.224 3.088 -17.038 1.00 66.25 110 PRO A N 1
ATOM 850 C CA . PRO A 1 110 ? 4.865 4.356 -17.369 1.00 66.25 110 PRO A CA 1
ATOM 851 C C . PRO A 1 110 ? 4.659 4.712 -18.851 1.00 66.25 110 PRO A C 1
ATOM 853 O O . PRO A 1 110 ? 5.600 5.179 -19.487 1.00 66.25 110 PRO A O 1
ATOM 856 N N . GLU A 1 111 ? 3.479 4.420 -19.423 1.00 52.59 111 GLU A N 1
ATOM 857 C CA . GLU A 1 111 ? 3.147 4.655 -20.829 1.00 52.59 111 GLU A CA 1
ATOM 858 C C . GLU A 1 111 ? 3.670 6.035 -21.210 1.00 52.59 111 GLU A C 1
ATOM 860 O O . GLU A 1 111 ? 3.295 7.039 -20.614 1.00 52.59 111 GLU A O 1
ATOM 865 N N . VAL A 1 112 ? 4.647 6.019 -22.115 1.00 42.03 112 VAL A N 1
ATOM 866 C CA . VAL A 1 112 ? 5.540 7.117 -22.466 1.00 42.03 112 VAL A CA 1
ATOM 867 C C . VAL A 1 112 ? 4.808 8.458 -22.407 1.00 42.03 112 VAL A C 1
ATOM 869 O O . VAL A 1 112 ? 3.994 8.746 -23.283 1.00 42.03 112 VAL A O 1
ATOM 872 N N . SER A 1 113 ? 5.118 9.297 -21.415 1.00 37.09 113 SER A N 1
ATOM 873 C CA . SER A 1 113 ? 4.709 10.703 -21.424 1.00 37.09 113 SER A CA 1
ATOM 874 C C . SER A 1 113 ? 5.450 11.422 -22.553 1.00 37.09 113 SER A C 1
ATOM 876 O O . SER A 1 113 ? 6.466 12.083 -22.351 1.00 37.09 113 SER A O 1
ATOM 878 N N . HIS A 1 114 ? 4.954 11.263 -23.775 1.00 39.47 114 HIS A N 1
ATOM 879 C CA . HIS A 1 114 ? 5.158 12.193 -24.868 1.00 39.47 114 HIS A CA 1
ATOM 880 C C . HIS A 1 114 ? 3.811 12.863 -25.156 1.00 39.47 114 HIS A C 1
ATOM 882 O O . HIS A 1 114 ? 2.861 12.173 -25.513 1.00 39.47 114 HIS A O 1
ATOM 888 N N . ALA A 1 115 ? 3.794 14.200 -25.057 1.00 34.25 115 ALA A N 1
ATOM 889 C CA . ALA A 1 115 ? 2.669 15.140 -25.218 1.00 34.25 115 ALA A CA 1
ATOM 890 C C . ALA A 1 115 ? 1.843 15.379 -23.931 1.00 34.25 115 ALA A C 1
ATOM 892 O O . ALA A 1 115 ? 1.417 14.440 -23.282 1.00 34.25 115 ALA A O 1
ATOM 893 N N . ALA A 1 116 ? 1.542 16.604 -23.491 1.00 32.97 116 ALA A N 1
ATOM 894 C CA . ALA A 1 116 ? 1.779 17.930 -24.050 1.00 32.97 116 ALA A CA 1
ATOM 895 C C . ALA A 1 116 ? 1.572 18.993 -22.956 1.00 32.97 116 ALA A C 1
ATOM 897 O O . ALA A 1 116 ? 0.534 19.012 -22.301 1.00 32.97 116 ALA A O 1
ATOM 898 N N . ALA A 1 117 ? 2.500 19.942 -22.842 1.00 30.75 117 ALA A N 1
ATOM 899 C CA . ALA A 1 117 ? 2.111 21.314 -22.548 1.00 30.75 117 ALA A CA 1
ATOM 900 C C . ALA A 1 117 ? 1.935 22.001 -23.913 1.00 30.75 117 ALA A C 1
ATOM 902 O O . ALA A 1 117 ? 2.918 22.083 -24.657 1.00 30.75 117 ALA A O 1
ATOM 903 N N . PRO A 1 118 ? 0.732 22.447 -24.317 1.00 40.19 118 PRO A N 1
ATOM 904 C CA . PRO A 1 118 ? 0.652 23.402 -25.406 1.00 40.19 118 PRO A CA 1
ATOM 905 C C . PRO A 1 118 ? 1.330 24.693 -24.940 1.00 40.19 118 PRO A C 1
ATOM 907 O O . PRO A 1 118 ? 0.988 25.245 -23.894 1.00 40.19 118 PRO A O 1
ATOM 910 N N . ALA A 1 119 ? 2.305 25.155 -25.722 1.00 49.00 119 ALA A N 1
ATOM 911 C CA . ALA A 1 119 ? 2.738 26.540 -25.688 1.00 49.00 119 ALA A CA 1
ATOM 912 C C . ALA A 1 119 ? 1.488 27.422 -25.846 1.00 49.00 119 ALA A C 1
ATOM 914 O O . ALA A 1 119 ? 0.804 27.352 -26.868 1.00 49.00 119 ALA A O 1
ATOM 915 N N . GLY A 1 120 ? 1.157 28.168 -24.795 1.00 44.44 120 GLY A N 1
ATOM 916 C CA . GLY A 1 120 ? 0.125 29.194 -24.816 1.00 44.44 120 GLY A CA 1
ATOM 917 C C . GLY A 1 120 ? 0.771 30.541 -25.113 1.00 44.44 120 GLY A C 1
ATOM 918 O O . GLY A 1 120 ? 1.517 31.027 -24.269 1.00 44.44 120 GLY A O 1
ATOM 919 N N . ASP A 1 121 ? 0.503 31.011 -26.334 1.00 39.81 121 ASP A N 1
ATOM 920 C CA . ASP A 1 121 ? 0.513 32.377 -26.904 1.00 39.81 121 ASP A CA 1
ATOM 921 C C . ASP A 1 121 ? 1.375 33.471 -26.237 1.00 39.81 121 ASP A C 1
ATOM 923 O O . ASP A 1 121 ? 1.002 33.979 -25.153 1.00 39.81 121 ASP A O 1
#

Nearest PDB structures (foldseek):
  2pn0-assembly1_D  TM=6.155E-01  e=2.605E-05  Nitrosomonas europaea
  3aoh-assembly2_Y  TM=6.828E-01  e=1.040E-04  Thermus thermophilus HB8
  2etn-assembly4_C  TM=6.278E-01  e=8.258E-05  Thermus aquaticus
  2eul-assembly1_A  TM=6.036E-01  e=7.358E-05  Thermus thermophilus HB8
  2f23-assembly2_B  TM=6.004E-01  e=1.748E-04  Thermus thermophilus HB27

Foldseek 3Di:
DPDPPVVVVVVVVVVVVPDDDPPPDDQPDFQQAQAQQKWWWKAWPVGDIDTAGAHCDDDDPDDPPHHYDHCPDQVNVQRHGDGAQDKTWGADPVRDITIMGGNGIGGDDPPPPDDDDPPDD

Secondary structure (DSSP, 8-state):
--STTSTTSHHHHTTSTT-S----S-PPPSSSB--TTEEEEEEETTS-EEEEEE-S--SSSS-TTS-EE-TTSHHHHHHTTPBTT-EEEEE-TTSPEEEEEEEEEEE--------------

pLDDT: mean 71.84, std 20.22, range [30.75, 95.38]

Sequence (121 aa):
MLTAQRERHNRIRKLQELLQNPSVGQDPPDDGVAEPGMVLTVRYDDGETETFLLTHHEDGAYPADLMTCSPDSPLGRALHGRKQGETVQFGVPDGQTMEVVLLQAVPYRPEVSHAAAPAGD